Protein AF-A0A4P6WXM5-F1 (afdb_monomer_lite)

Secondary structure (DSSP, 8-state):
-----------------------SSTT-TTEEE-TTS-EEE--PPPPSSSHHHHSPPPPTTSS---S-EEEEEETTEEEEESSTT--TTSEEE--TTTS--EEEEEEEETTEEEEESSSSTTS-EEETTSPTTTT----EE-

Organism: Hydrogenophaga pseudoflava (NCBI:txid47421)

pLDDT: mean 88.45, std 15.13, range [39.06, 98.56]

Sequence (142 aa):
MNRFHTLPIVLTLVAFSTSASAQFVKGNEAVRTSNTGERLVELAPLPSSGPIRKTKPCLAQAGCHAGPWHMVETREGLVECTEVYAREGTCRPSSYGTTKLSRIWVLKTGGQWLQCQLPDLGSKCVKVFAPPPTNLPYSAVQ

Radius of gyration: 22.01 Å; chains: 1; bounding box: 57×76×47 Å

Structure (mmCIF, N/CA/C/O backbone):
data_AF-A0A4P6WXM5-F1
#
_entry.id   AF-A0A4P6WXM5-F1
#
loop_
_atom_site.group_PDB
_atom_site.id
_atom_site.type_symbol
_atom_site.label_atom_id
_atom_site.label_alt_id
_atom_site.label_comp_id
_atom_site.label_asym_id
_atom_site.label_entity_id
_atom_site.label_seq_id
_atom_site.pdbx_PDB_ins_code
_atom_site.Cartn_x
_atom_site.Cartn_y
_atom_site.Cartn_z
_atom_site.occupancy
_atom_site.B_iso_or_equiv
_atom_site.auth_seq_id
_atom_site.auth_comp_id
_atom_site.auth_asym_id
_atom_site.auth_atom_id
_atom_site.pdbx_PDB_model_num
ATOM 1 N N . MET A 1 1 ? -45.753 -57.163 29.249 1.00 39.06 1 MET A N 1
ATOM 2 C CA . MET A 1 1 ? -44.582 -57.161 28.342 1.00 39.06 1 MET A CA 1
ATOM 3 C C . MET A 1 1 ? -44.530 -55.801 27.664 1.00 39.06 1 MET A C 1
ATOM 5 O O . MET A 1 1 ? -45.317 -55.542 26.763 1.00 39.06 1 MET A O 1
ATOM 9 N N . ASN A 1 2 ? -43.684 -54.908 28.181 1.00 40.53 2 ASN A N 1
ATOM 10 C CA . ASN A 1 2 ? -43.589 -53.505 27.771 1.00 40.53 2 ASN A CA 1
ATOM 11 C C . ASN A 1 2 ? -42.803 -53.384 26.460 1.00 40.53 2 ASN A C 1
ATOM 13 O O . ASN A 1 2 ? -41.675 -53.868 26.383 1.00 40.53 2 ASN A O 1
ATOM 17 N N . ARG A 1 3 ? -43.365 -52.714 25.448 1.00 46.44 3 ARG A N 1
ATOM 18 C CA . ARG A 1 3 ? -42.638 -52.323 24.233 1.00 46.44 3 ARG A CA 1
ATOM 19 C C . ARG A 1 3 ? -42.346 -50.827 24.286 1.00 46.44 3 ARG A C 1
ATOM 21 O O . ARG A 1 3 ? -43.220 -50.015 24.011 1.00 46.44 3 ARG A O 1
ATOM 28 N N . PHE A 1 4 ? -41.114 -50.478 24.638 1.00 53.50 4 PHE A N 1
ATOM 29 C CA . PHE A 1 4 ? -40.598 -49.121 24.489 1.00 53.50 4 PHE A CA 1
ATOM 30 C C . PHE A 1 4 ? -40.363 -48.838 22.998 1.00 53.50 4 PHE A C 1
ATOM 32 O O . PHE A 1 4 ? -39.670 -49.597 22.327 1.00 53.50 4 PHE A O 1
ATOM 39 N N . HIS A 1 5 ? -40.982 -47.782 22.467 1.00 50.31 5 HIS A N 1
ATOM 40 C CA . HIS A 1 5 ? -40.680 -47.235 21.143 1.00 50.31 5 HIS A CA 1
ATOM 41 C C . HIS A 1 5 ? -39.640 -46.125 21.307 1.00 50.31 5 HIS A C 1
ATOM 43 O O . HIS A 1 5 ? -39.952 -45.037 21.784 1.00 50.31 5 HIS A O 1
ATOM 49 N N . THR A 1 6 ? -38.395 -46.408 20.939 1.00 54.31 6 THR A N 1
ATOM 50 C CA . THR A 1 6 ? -37.324 -45.415 20.827 1.00 54.31 6 THR A CA 1
ATOM 51 C C . THR A 1 6 ? -37.422 -44.720 19.468 1.00 54.31 6 THR A C 1
ATOM 53 O O . THR A 1 6 ? -37.102 -45.300 18.435 1.00 54.31 6 THR A O 1
ATOM 56 N N . LEU A 1 7 ? -37.886 -43.469 19.469 1.00 54.31 7 LEU A N 1
ATOM 57 C CA . LEU A 1 7 ? -37.823 -42.561 18.320 1.00 54.31 7 LEU A CA 1
ATOM 58 C C . LEU A 1 7 ? -36.393 -42.000 18.175 1.00 54.31 7 LEU A C 1
ATOM 60 O O . LEU A 1 7 ? -35.874 -41.451 19.150 1.00 54.31 7 LEU A O 1
ATOM 64 N N . PRO A 1 8 ? -35.752 -42.074 16.994 1.00 56.12 8 PRO A N 1
ATOM 65 C CA . PRO A 1 8 ? -34.486 -41.391 16.756 1.00 56.12 8 PRO A CA 1
ATOM 66 C C . PRO A 1 8 ? -34.736 -39.901 16.468 1.00 56.12 8 PRO A C 1
ATOM 68 O O . PRO A 1 8 ? -35.343 -39.539 15.462 1.00 56.12 8 PRO A O 1
ATOM 71 N N . ILE A 1 9 ? -34.260 -39.027 17.357 1.00 57.34 9 ILE A N 1
ATOM 72 C CA . ILE A 1 9 ? -34.213 -37.575 17.140 1.00 57.34 9 ILE A CA 1
ATOM 73 C C . ILE A 1 9 ? -33.013 -37.282 16.232 1.00 57.34 9 ILE A C 1
ATOM 75 O O . ILE A 1 9 ? -31.864 -37.379 16.659 1.00 57.34 9 ILE A O 1
ATOM 79 N N . VAL A 1 10 ? -33.271 -36.938 14.969 1.00 59.19 10 VAL A N 1
ATOM 80 C CA . VAL A 1 10 ? -32.248 -36.446 14.036 1.00 59.19 10 VAL A CA 1
ATOM 81 C C . VAL A 1 10 ? -32.105 -34.940 14.249 1.00 59.19 10 VAL A C 1
ATOM 83 O O . VAL A 1 10 ? -32.952 -34.159 13.823 1.00 59.19 10 VAL A O 1
ATOM 86 N N . LEU A 1 11 ? -31.045 -34.529 14.945 1.00 58.50 11 LEU A N 1
ATOM 87 C CA . LEU A 1 11 ? -30.700 -33.124 15.153 1.00 58.50 11 LEU A CA 1
ATOM 88 C C . LEU A 1 11 ? -29.814 -32.646 13.990 1.00 58.50 11 LEU A C 1
ATOM 90 O O . LEU A 1 11 ? -28.605 -32.870 13.982 1.00 58.50 11 LEU A O 1
ATOM 94 N N . THR A 1 12 ? -30.403 -32.005 12.981 1.00 59.31 12 THR A N 1
ATOM 95 C CA . THR A 1 12 ? -29.651 -31.363 11.892 1.00 59.31 12 THR A CA 1
ATOM 96 C C . THR A 1 12 ? -29.043 -30.045 12.379 1.00 59.31 12 THR A C 1
ATOM 98 O O . THR A 1 12 ? -29.724 -29.020 12.412 1.00 59.31 12 THR A O 1
ATOM 101 N N . LEU A 1 13 ? -27.761 -30.054 12.759 1.00 61.31 13 LEU A N 1
ATOM 102 C CA . LEU A 1 13 ? -26.980 -28.830 12.968 1.00 61.31 13 LEU A CA 1
ATOM 103 C C . LEU A 1 13 ? -26.675 -28.189 11.604 1.00 61.31 13 LEU A C 1
ATOM 105 O O . LEU A 1 13 ? -25.785 -28.637 10.883 1.00 61.31 13 LEU A O 1
ATOM 109 N N . VAL A 1 14 ? -27.396 -27.127 11.247 1.00 59.44 14 VAL A N 1
ATOM 110 C CA . VAL A 1 14 ? -27.020 -26.261 10.121 1.00 59.44 14 VAL A CA 1
ATOM 111 C C . VA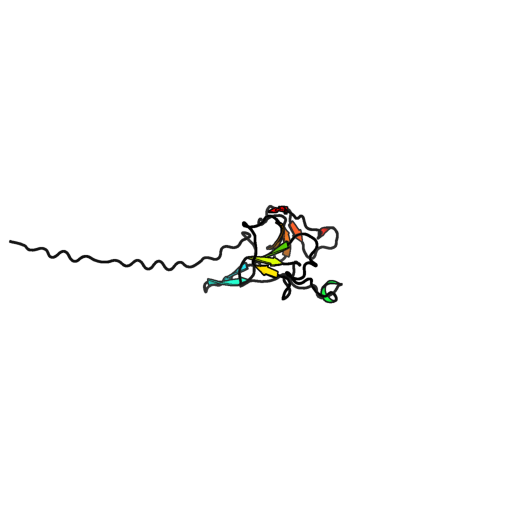L A 1 14 ? -25.968 -25.279 10.632 1.00 59.44 14 VAL A C 1
ATOM 113 O O . VAL A 1 14 ? -26.287 -24.283 11.279 1.00 59.44 14 VAL A O 1
ATOM 116 N N . ALA A 1 15 ? -24.695 -25.586 10.390 1.00 57.34 15 ALA A N 1
ATOM 117 C CA . ALA A 1 15 ? -23.602 -24.661 10.657 1.00 57.34 15 ALA A CA 1
ATOM 118 C C . ALA A 1 15 ? -23.631 -23.543 9.604 1.00 57.34 15 ALA A C 1
ATOM 120 O O . ALA A 1 15 ? -23.143 -23.712 8.489 1.00 57.34 15 ALA A O 1
ATOM 121 N N . PHE A 1 16 ? -24.208 -22.391 9.947 1.00 52.62 16 PHE A N 1
ATOM 122 C CA . PHE A 1 16 ? -24.027 -21.177 9.158 1.00 52.62 16 PHE A CA 1
ATOM 123 C C . PHE A 1 16 ? -22.583 -20.700 9.339 1.00 52.62 16 PHE A C 1
ATOM 125 O O . PHE A 1 16 ? -22.240 -20.073 10.339 1.00 52.62 16 PHE A O 1
ATOM 132 N N . SER A 1 17 ? -21.712 -21.034 8.387 1.00 50.50 17 SER A N 1
ATOM 133 C CA . SER A 1 17 ? -20.361 -20.483 8.316 1.00 50.50 17 SER A CA 1
ATOM 134 C C . SER A 1 17 ? -20.448 -19.005 7.941 1.00 50.50 17 SER A C 1
ATOM 136 O O . SER A 1 17 ? -20.400 -18.646 6.768 1.00 50.50 17 SER A O 1
ATOM 138 N N . THR A 1 18 ? -20.586 -18.122 8.928 1.00 52.56 18 THR A N 1
ATOM 139 C CA . THR A 1 18 ? -20.320 -16.700 8.708 1.00 52.56 18 THR A CA 1
ATOM 140 C C . THR A 1 18 ? -18.828 -16.573 8.428 1.00 52.56 18 THR A C 1
ATOM 142 O O . THR A 1 18 ? -18.014 -16.707 9.343 1.00 52.56 18 THR A O 1
ATOM 145 N N . SER A 1 19 ? -18.452 -16.384 7.163 1.00 49.19 19 SER A N 1
ATOM 146 C CA . SER A 1 19 ? -17.081 -16.073 6.766 1.00 49.19 19 SER A CA 1
ATOM 147 C C . SER A 1 19 ? -16.694 -14.734 7.391 1.00 49.19 19 SER A C 1
ATOM 149 O O . SER A 1 19 ? -16.891 -13.679 6.797 1.00 49.19 19 SER A O 1
ATOM 151 N N . ALA A 1 20 ? -16.192 -14.753 8.625 1.00 54.03 20 ALA A N 1
ATOM 152 C CA . ALA A 1 20 ? -15.590 -13.583 9.233 1.00 54.03 20 ALA A CA 1
ATOM 153 C C . ALA A 1 20 ? -14.355 -13.238 8.394 1.00 54.03 20 ALA A C 1
ATOM 155 O O . ALA A 1 20 ? -13.314 -13.882 8.518 1.00 54.03 20 ALA A O 1
ATOM 156 N N . SER A 1 21 ? -14.483 -12.271 7.483 1.00 61.56 21 SER A N 1
ATOM 157 C CA . SER A 1 21 ? -13.359 -11.750 6.710 1.00 61.56 21 SER A CA 1
ATOM 158 C C . SER A 1 21 ? -12.437 -10.995 7.660 1.00 61.56 21 SER A C 1
ATOM 160 O O . SER A 1 21 ? -12.559 -9.781 7.833 1.00 61.56 21 SER A O 1
ATOM 162 N N . ALA A 1 22 ? -11.544 -11.731 8.321 1.00 75.62 22 ALA A N 1
ATOM 163 C CA . ALA A 1 22 ? -10.476 -11.156 9.115 1.00 75.62 22 ALA A CA 1
ATOM 164 C C . ALA A 1 22 ? -9.676 -10.162 8.258 1.00 75.62 22 ALA A C 1
ATOM 166 O O . ALA A 1 22 ? -9.531 -10.330 7.044 1.00 75.62 22 ALA A O 1
ATOM 167 N N . GLN A 1 23 ? -9.197 -9.093 8.888 1.00 88.81 23 GLN A N 1
ATOM 168 C CA . GLN A 1 23 ? -8.269 -8.169 8.243 1.00 88.81 23 GLN A CA 1
ATOM 169 C C . GLN A 1 23 ? -6.974 -8.912 7.911 1.00 88.81 23 GLN A C 1
ATOM 171 O O . GLN A 1 23 ? -6.503 -9.718 8.717 1.00 88.81 23 GLN A O 1
ATOM 176 N N . PHE A 1 24 ? -6.375 -8.607 6.762 1.00 92.88 24 PHE A N 1
ATOM 177 C CA . PHE A 1 24 ? -5.039 -9.111 6.439 1.00 92.88 24 PHE A CA 1
ATOM 178 C C . PHE A 1 24 ? -3.971 -8.449 7.307 1.00 92.88 24 PHE A C 1
ATOM 180 O O . PHE A 1 24 ? -2.990 -9.097 7.661 1.00 92.88 24 PHE A O 1
ATOM 187 N N . VAL A 1 25 ? -4.182 -7.184 7.687 1.00 95.06 25 VAL A N 1
ATOM 188 C CA . VAL A 1 25 ? -3.354 -6.499 8.681 1.00 95.06 25 VAL A CA 1
ATOM 189 C C . VAL A 1 25 ? -4.194 -6.172 9.903 1.00 95.06 25 VAL A C 1
ATOM 191 O O . VAL A 1 25 ? -5.110 -5.348 9.854 1.00 95.06 25 VAL A O 1
ATOM 194 N N . LYS A 1 26 ? -3.879 -6.819 11.025 1.00 94.00 26 LYS A N 1
ATOM 195 C CA . LYS A 1 26 ? -4.586 -6.585 12.284 1.00 94.00 26 LYS A CA 1
ATOM 196 C C . LYS A 1 26 ? -4.455 -5.116 12.695 1.00 94.00 26 LYS A C 1
ATOM 198 O O . LYS A 1 26 ? -3.347 -4.610 12.843 1.00 94.00 26 LYS A O 1
ATOM 203 N N . GLY A 1 27 ? -5.591 -4.457 12.921 1.00 93.94 27 GLY A N 1
ATOM 204 C CA . GLY A 1 27 ? -5.629 -3.044 13.308 1.00 93.94 27 GLY A CA 1
ATOM 205 C C . GLY A 1 27 ? -5.652 -2.069 12.130 1.00 93.94 27 GLY A C 1
ATOM 206 O O . GLY A 1 27 ? -5.565 -0.866 12.351 1.00 93.94 27 GLY A O 1
ATOM 207 N N . ASN A 1 28 ? -5.805 -2.550 10.892 1.00 97.50 28 ASN A N 1
ATOM 208 C CA . ASN A 1 28 ? -6.002 -1.686 9.732 1.00 97.50 28 ASN A CA 1
ATOM 209 C C . ASN A 1 28 ? -7.370 -0.985 9.783 1.00 97.50 28 ASN A C 1
ATOM 211 O O . ASN A 1 28 ? -8.397 -1.556 9.430 1.00 97.50 28 ASN A O 1
ATOM 215 N N . GLU A 1 29 ? -7.395 0.284 10.175 1.00 97.12 29 GLU A N 1
ATOM 216 C CA . GLU A 1 29 ? -8.615 1.086 10.307 1.00 97.12 29 GLU A CA 1
ATOM 217 C C . GLU A 1 29 ? -9.343 1.329 8.980 1.00 97.12 29 GLU A C 1
ATOM 219 O O . GLU A 1 29 ? -10.511 1.734 9.011 1.00 97.12 29 GLU A O 1
ATOM 224 N N . ALA A 1 30 ? -8.671 1.105 7.841 1.00 97.00 30 ALA A N 1
ATOM 225 C CA . ALA A 1 30 ? -9.259 1.209 6.508 1.00 97.00 30 ALA A CA 1
ATOM 226 C C . ALA A 1 30 ? -10.267 0.091 6.233 1.00 97.00 30 ALA A C 1
ATOM 228 O O . ALA A 1 30 ? -11.078 0.221 5.325 1.00 97.00 30 ALA A O 1
ATOM 229 N N . VAL A 1 31 ? -10.234 -0.991 7.011 1.00 96.00 31 VAL A N 1
ATOM 230 C CA . VAL A 1 31 ? -11.135 -2.131 6.883 1.00 96.00 31 VAL A CA 1
ATOM 231 C C . VAL A 1 31 ? -11.920 -2.275 8.170 1.00 96.00 31 VAL A C 1
ATOM 233 O O . VAL A 1 31 ? -11.345 -2.447 9.241 1.00 96.00 31 VAL A O 1
ATOM 236 N N . ARG A 1 32 ? -13.243 -2.244 8.084 1.00 93.00 32 ARG A N 1
ATOM 237 C CA . ARG A 1 32 ? -14.128 -2.403 9.240 1.00 93.00 32 ARG A CA 1
ATOM 238 C C . ARG A 1 32 ? -15.256 -3.355 8.895 1.00 93.00 32 ARG A C 1
ATOM 240 O O . ARG A 1 32 ? -15.595 -3.529 7.729 1.00 93.00 32 ARG A O 1
ATOM 247 N N . THR A 1 33 ? -15.865 -3.928 9.919 1.00 89.94 33 THR A N 1
ATOM 248 C CA . THR A 1 33 ? -17.098 -4.699 9.771 1.00 89.94 33 THR A CA 1
ATOM 249 C C . THR A 1 33 ? -18.239 -3.867 10.336 1.00 89.94 33 THR A C 1
ATOM 251 O O . THR A 1 33 ? -18.134 -3.353 11.450 1.00 89.94 33 THR A O 1
ATOM 254 N N . SER A 1 34 ? -19.300 -3.679 9.556 1.00 87.00 34 SER A N 1
ATOM 255 C CA . SER A 1 34 ? -20.509 -2.995 10.006 1.00 87.00 34 SER A CA 1
ATOM 256 C C . SER A 1 34 ? -21.258 -3.838 11.046 1.00 87.00 34 SER A C 1
ATOM 258 O O . SER A 1 34 ? -21.027 -5.039 11.194 1.00 87.00 34 SER A O 1
ATOM 260 N N . ASN A 1 35 ? -22.249 -3.233 11.702 1.00 86.88 35 ASN A N 1
ATOM 261 C CA . ASN A 1 35 ? -23.154 -3.955 12.605 1.00 86.88 35 ASN A CA 1
ATOM 262 C C . ASN A 1 35 ? -23.987 -5.036 11.887 1.00 86.88 35 ASN A C 1
ATOM 264 O O . ASN A 1 35 ? -24.526 -5.922 12.540 1.00 86.88 35 ASN A O 1
ATOM 268 N N . THR A 1 36 ? -24.098 -4.967 10.556 1.00 87.38 36 THR A N 1
ATOM 269 C CA . THR A 1 36 ? -24.792 -5.954 9.713 1.00 87.38 36 THR A CA 1
ATOM 270 C C . THR A 1 36 ? -23.852 -7.025 9.151 1.00 87.38 36 THR A C 1
ATOM 272 O O . THR A 1 36 ? -24.299 -7.891 8.404 1.00 87.38 36 THR A O 1
ATOM 275 N N . GLY A 1 37 ? -22.558 -6.983 9.491 1.00 84.56 37 GLY A N 1
ATOM 276 C CA . GLY A 1 37 ? -21.548 -7.906 8.969 1.00 84.56 37 GLY A CA 1
ATOM 277 C C . GLY A 1 37 ? -20.949 -7.503 7.617 1.00 84.56 37 GLY A C 1
ATOM 278 O O . GLY A 1 37 ? -20.128 -8.240 7.078 1.00 84.56 37 GLY A O 1
ATOM 279 N N . GLU A 1 38 ? -21.315 -6.342 7.063 1.00 87.88 38 GLU A N 1
ATOM 280 C CA . GLU A 1 38 ? -20.750 -5.842 5.805 1.00 87.88 38 GLU A CA 1
ATOM 281 C C . GLU A 1 38 ? -19.296 -5.392 6.001 1.00 87.88 38 GLU A C 1
ATOM 283 O O . GLU A 1 38 ? -18.977 -4.660 6.941 1.00 87.88 38 GLU A O 1
ATOM 288 N N . ARG A 1 39 ? -18.409 -5.781 5.078 1.00 89.69 39 ARG A N 1
ATOM 289 C CA . ARG A 1 39 ? -17.029 -5.291 5.026 1.00 89.69 39 ARG A CA 1
ATOM 290 C C . ARG A 1 39 ? -16.994 -3.875 4.448 1.00 89.69 39 ARG A C 1
ATOM 292 O O . ARG A 1 39 ? -17.100 -3.670 3.240 1.00 89.69 39 ARG A O 1
ATOM 299 N N . LEU A 1 40 ? -16.796 -2.897 5.319 1.00 93.44 40 LEU A N 1
ATOM 300 C CA . LEU A 1 40 ? -16.598 -1.498 4.966 1.00 93.44 40 LEU A CA 1
ATOM 301 C C . LEU A 1 40 ? -15.119 -1.250 4.687 1.00 93.44 40 LEU A C 1
ATOM 303 O O . LEU A 1 40 ? -14.266 -1.620 5.495 1.00 93.44 40 LEU A O 1
ATOM 307 N N . VAL A 1 41 ? -14.822 -0.612 3.555 1.00 95.69 41 VAL A N 1
ATOM 308 C CA . VAL A 1 41 ? -13.446 -0.319 3.154 1.00 95.69 41 VAL A CA 1
ATOM 309 C C . VAL A 1 41 ? -13.280 1.127 2.711 1.00 95.69 41 VAL A C 1
ATOM 311 O O . VAL A 1 41 ? -14.071 1.635 1.916 1.00 95.69 41 VAL A O 1
ATOM 314 N N . GLU A 1 42 ? -12.228 1.760 3.215 1.00 97.25 42 GLU A N 1
ATOM 315 C CA . GLU A 1 42 ? -11.707 3.052 2.778 1.00 97.25 42 GLU A CA 1
ATOM 316 C C . GLU A 1 42 ? -10.435 2.829 1.946 1.00 97.25 42 GLU A C 1
ATOM 318 O O . GLU A 1 42 ? -9.656 1.924 2.236 1.00 97.25 42 GLU A O 1
ATOM 323 N N . LEU A 1 43 ? -10.201 3.659 0.928 1.00 97.44 43 LEU A N 1
ATOM 324 C CA . LEU A 1 43 ? -8.968 3.650 0.134 1.00 97.44 43 LEU A CA 1
ATOM 325 C C . LEU A 1 43 ? -8.182 4.938 0.370 1.00 97.44 43 LEU A C 1
ATOM 327 O O . LEU A 1 43 ? -8.767 5.982 0.675 1.00 97.44 43 LEU A O 1
ATOM 331 N N . ALA A 1 44 ? -6.859 4.873 0.202 1.00 97.06 44 ALA A N 1
ATOM 332 C CA . ALA A 1 44 ? -6.010 6.048 0.335 1.00 97.06 44 ALA A CA 1
ATOM 333 C C . ALA A 1 44 ? -6.458 7.131 -0.661 1.00 97.06 44 ALA A C 1
ATOM 335 O O . ALA A 1 44 ? -6.559 6.860 -1.861 1.00 97.06 44 ALA A O 1
ATOM 336 N N . PRO A 1 45 ? -6.728 8.365 -0.203 1.00 95.94 45 PRO A N 1
ATOM 337 C CA . PRO A 1 45 ? -7.236 9.401 -1.083 1.00 95.94 45 PRO A CA 1
ATOM 338 C C . PRO A 1 45 ? -6.151 9.855 -2.057 1.00 95.94 45 PRO A C 1
ATOM 340 O O . PRO A 1 45 ? -4.993 10.046 -1.681 1.00 95.94 45 PRO A O 1
ATOM 343 N N . LEU A 1 46 ? -6.544 10.107 -3.303 1.00 94.19 46 LEU A N 1
ATOM 344 C CA . LEU A 1 46 ? -5.660 10.724 -4.283 1.00 94.19 46 LEU A CA 1
ATOM 345 C C . LEU A 1 46 ? -5.390 12.193 -3.882 1.00 94.19 46 LEU A C 1
ATOM 347 O O . LEU A 1 46 ? -6.354 12.971 -3.807 1.00 94.19 46 LEU A O 1
ATOM 351 N N . PRO A 1 47 ? -4.123 12.614 -3.677 1.00 90.38 47 PRO A N 1
ATOM 352 C CA . PRO A 1 47 ? -3.773 13.989 -3.320 1.00 90.38 47 PRO A CA 1
ATOM 353 C C . PRO A 1 47 ? -4.443 14.994 -4.248 1.00 90.38 47 PRO A C 1
ATOM 355 O O . PRO A 1 47 ? -4.535 14.734 -5.443 1.00 90.38 47 PRO A O 1
ATOM 358 N N . SER A 1 48 ? -4.919 16.133 -3.738 1.00 89.25 48 SER A N 1
ATOM 359 C CA . SER A 1 48 ? -5.646 17.154 -4.521 1.00 89.25 48 SER A CA 1
ATOM 360 C C . SER A 1 48 ? -4.797 17.845 -5.596 1.00 89.25 48 SER A C 1
ATOM 362 O O . SER A 1 48 ? -5.341 18.422 -6.536 1.00 89.25 48 SER A O 1
ATOM 364 N N . SER A 1 49 ? -3.473 17.750 -5.501 1.00 87.31 49 SER A N 1
ATOM 365 C CA . SER A 1 49 ? -2.514 18.371 -6.410 1.00 87.31 49 SER A CA 1
ATOM 366 C C . SER A 1 49 ? -1.311 17.451 -6.666 1.00 87.31 49 SER A C 1
ATOM 368 O O . SER A 1 49 ? -1.207 16.357 -6.111 1.00 87.31 49 SER A O 1
ATOM 370 N N . GLY A 1 50 ? -0.400 17.891 -7.537 1.00 85.88 50 GLY A N 1
ATOM 371 C CA . GLY A 1 50 ? 0.853 17.195 -7.831 1.00 85.88 50 GLY A CA 1
ATOM 372 C C . GLY A 1 50 ? 0.818 16.286 -9.069 1.00 85.88 50 GLY A C 1
ATOM 373 O O . GLY A 1 50 ? -0.222 16.150 -9.724 1.00 85.88 50 GLY A O 1
ATOM 374 N N . PRO A 1 51 ? 1.970 15.682 -9.425 1.00 85.00 51 PRO A N 1
ATOM 375 C CA . PRO A 1 51 ? 2.129 14.914 -10.661 1.00 85.00 51 PRO A CA 1
ATOM 376 C C . PRO A 1 51 ? 1.155 13.743 -10.784 1.00 85.00 51 PRO A C 1
ATOM 378 O O . PRO A 1 51 ? 0.631 13.512 -11.868 1.00 85.00 51 PRO A O 1
ATOM 381 N N . ILE A 1 52 ? 0.832 13.075 -9.672 1.00 86.88 52 ILE A N 1
ATOM 382 C CA . ILE A 1 52 ? -0.020 11.878 -9.653 1.00 86.88 52 ILE A CA 1
ATOM 383 C C . ILE A 1 52 ? -1.425 12.103 -10.239 1.00 86.88 52 ILE A C 1
ATOM 385 O O . ILE A 1 52 ? -2.021 11.186 -10.798 1.00 86.88 52 ILE A O 1
ATOM 389 N N . ARG A 1 53 ? -1.955 13.335 -10.168 1.00 87.31 53 ARG A N 1
ATOM 390 C CA . ARG A 1 53 ? -3.235 13.688 -10.808 1.00 87.31 53 ARG A CA 1
ATOM 391 C C . ARG A 1 53 ? -3.134 13.862 -12.316 1.00 87.31 53 ARG A C 1
ATOM 393 O O . ARG A 1 53 ? -4.137 13.729 -13.007 1.00 87.31 53 ARG A O 1
ATOM 400 N N . LYS A 1 54 ? -1.953 14.229 -12.805 1.00 88.88 54 LYS A N 1
ATOM 401 C CA . LYS A 1 54 ? -1.703 14.551 -14.212 1.00 88.88 54 LYS A CA 1
ATOM 402 C C . LYS A 1 54 ? -1.158 13.353 -14.986 1.00 88.88 54 LYS A C 1
ATOM 404 O O . LYS A 1 54 ? -1.193 13.362 -16.211 1.00 88.88 54 LYS A O 1
ATOM 409 N N . THR A 1 55 ? -0.662 12.329 -14.294 1.00 88.56 55 THR A N 1
ATOM 410 C CA . THR A 1 55 ? -0.121 11.121 -14.914 1.00 88.56 55 THR A CA 1
ATOM 411 C C . THR A 1 55 ? -1.192 10.050 -15.095 1.00 88.56 55 THR A C 1
ATOM 413 O O . THR A 1 55 ? -2.039 9.804 -14.228 1.00 88.56 55 THR A O 1
ATOM 416 N N . LYS A 1 56 ? -1.130 9.371 -16.245 1.00 91.94 56 LYS A N 1
ATOM 417 C CA . LYS A 1 56 ? -1.889 8.142 -16.472 1.00 91.94 56 LYS A CA 1
ATOM 418 C C . LYS A 1 56 ? -1.340 7.063 -15.529 1.00 91.94 56 LYS A C 1
ATOM 420 O O . LYS A 1 56 ? -0.122 6.882 -15.501 1.00 91.94 56 LYS A O 1
ATOM 425 N N . PRO A 1 57 ? -2.191 6.372 -14.755 1.00 93.81 57 PRO A N 1
ATOM 426 C CA . PRO A 1 57 ? -1.714 5.326 -13.869 1.00 93.81 57 PRO A CA 1
ATOM 427 C C . PRO A 1 57 ? -1.238 4.115 -14.681 1.00 93.81 57 PRO A C 1
ATOM 429 O O . PRO A 1 57 ? -1.707 3.872 -15.799 1.00 93.81 57 PRO A O 1
ATOM 432 N N . CYS A 1 58 ? -0.315 3.343 -14.111 1.00 95.38 58 CYS A N 1
ATOM 433 C CA . CYS A 1 58 ? 0.085 2.075 -14.702 1.00 95.38 58 CYS A CA 1
ATOM 434 C C . CYS A 1 58 ? -0.988 1.017 -14.417 1.00 95.38 58 CYS A C 1
ATOM 436 O O . CYS A 1 58 ? -1.247 0.692 -13.259 1.00 95.38 58 CYS A O 1
ATOM 438 N N . LEU A 1 59 ? -1.613 0.472 -15.462 1.00 97.38 59 LEU A N 1
ATOM 439 C CA . LEU A 1 59 ? -2.580 -0.614 -15.296 1.00 97.38 59 LEU A CA 1
ATOM 440 C C . LEU A 1 59 ? -1.861 -1.885 -14.832 1.00 97.38 59 LEU A C 1
ATOM 442 O O . LEU A 1 59 ? -0.767 -2.182 -15.318 1.00 97.38 59 LEU A O 1
ATOM 446 N N . ALA A 1 60 ? -2.490 -2.669 -13.953 1.00 97.12 60 ALA A N 1
ATOM 447 C CA . ALA A 1 60 ? -1.867 -3.859 -13.359 1.00 97.12 60 ALA A CA 1
ATOM 448 C C . ALA A 1 60 ? -1.371 -4.874 -14.405 1.00 97.12 60 ALA A C 1
ATOM 450 O O . ALA A 1 60 ? -0.358 -5.538 -14.201 1.00 97.12 60 ALA A O 1
ATOM 451 N N . GLN A 1 61 ? -2.053 -4.946 -15.551 1.00 95.38 61 GLN A N 1
ATOM 452 C CA . GLN A 1 61 ? -1.759 -5.893 -16.629 1.00 95.38 61 GLN A CA 1
ATOM 453 C C . GLN A 1 61 ? -0.872 -5.314 -17.742 1.00 95.38 61 GLN A C 1
ATOM 455 O O . GLN A 1 61 ? -0.577 -6.008 -18.708 1.00 95.38 61 GLN A O 1
ATOM 460 N N . ALA A 1 62 ? -0.445 -4.050 -17.636 1.00 94.25 62 ALA A N 1
ATOM 461 C CA . ALA A 1 62 ? 0.293 -3.365 -18.700 1.00 94.25 62 ALA A CA 1
ATOM 462 C C . ALA A 1 62 ? 1.823 -3.518 -18.612 1.00 94.25 62 ALA A C 1
ATOM 464 O O . ALA A 1 62 ? 2.528 -3.037 -19.495 1.00 94.25 62 ALA A O 1
ATOM 465 N N . GLY A 1 63 ? 2.357 -4.135 -17.551 1.00 91.38 63 GLY A N 1
ATOM 466 C CA . GLY A 1 63 ? 3.801 -4.377 -17.406 1.00 91.38 63 GLY A CA 1
ATOM 467 C C . GLY A 1 63 ? 4.668 -3.120 -17.225 1.00 91.38 63 GLY A C 1
ATOM 468 O O . GLY A 1 63 ? 5.887 -3.216 -17.255 1.00 91.38 63 GLY A O 1
ATOM 469 N N . CYS A 1 64 ? 4.064 -1.946 -17.019 1.00 92.50 64 CYS A N 1
ATOM 470 C CA . CYS A 1 64 ? 4.764 -0.676 -16.782 1.00 92.50 64 CYS A CA 1
ATOM 471 C C . CYS A 1 64 ? 5.145 -0.433 -15.312 1.00 92.50 64 CYS A C 1
ATOM 473 O O . CYS A 1 64 ? 5.729 0.602 -14.991 1.00 92.50 64 CYS A O 1
ATOM 475 N N . HIS A 1 65 ? 4.758 -1.336 -14.407 1.00 91.75 65 HIS A N 1
ATOM 476 C CA . HIS A 1 65 ? 4.935 -1.149 -12.972 1.00 91.75 65 HIS A CA 1
ATOM 477 C C . HIS A 1 65 ? 6.366 -1.480 -12.572 1.00 91.75 65 HIS A C 1
ATOM 479 O O . HIS A 1 65 ? 6.807 -2.620 -12.720 1.00 91.75 65 HIS A O 1
ATOM 485 N N . ALA A 1 66 ? 7.078 -0.485 -12.051 1.00 86.56 66 ALA A N 1
ATOM 486 C CA . ALA A 1 66 ? 8.418 -0.650 -11.517 1.00 86.56 66 ALA A CA 1
ATOM 487 C C . ALA A 1 66 ? 8.371 -0.597 -9.984 1.00 86.56 66 ALA A C 1
ATOM 489 O O . ALA A 1 66 ? 7.915 0.387 -9.404 1.00 86.56 66 ALA A O 1
ATOM 490 N N . GLY A 1 67 ? 8.885 -1.641 -9.329 1.00 93.31 67 GLY A N 1
ATOM 491 C CA . GLY A 1 67 ? 9.003 -1.704 -7.871 1.00 93.31 67 GLY A CA 1
ATOM 492 C C . GLY A 1 67 ? 8.015 -2.666 -7.197 1.00 93.31 67 GLY A C 1
ATOM 493 O O . GLY A 1 67 ? 7.506 -3.584 -7.844 1.00 93.31 67 GLY A O 1
ATOM 494 N N . PRO A 1 68 ? 7.798 -2.521 -5.876 1.00 97.25 68 PRO A N 1
ATOM 495 C CA . PRO A 1 68 ? 6.955 -3.434 -5.112 1.00 97.25 68 PRO A CA 1
ATOM 496 C C . PRO A 1 68 ? 5.475 -3.275 -5.465 1.00 97.25 68 PRO A C 1
ATOM 498 O O . PRO A 1 68 ? 5.015 -2.185 -5.805 1.00 97.25 68 PRO A O 1
ATOM 501 N N . TRP A 1 69 ? 4.708 -4.352 -5.337 1.00 98.31 69 TRP A N 1
ATOM 502 C CA . TRP A 1 69 ? 3.248 -4.282 -5.381 1.00 98.31 69 TRP A CA 1
ATOM 503 C C . TRP A 1 69 ? 2.706 -3.679 -4.084 1.00 98.31 69 TRP A C 1
ATOM 505 O O . TRP A 1 69 ? 3.129 -4.053 -2.988 1.00 98.31 69 TRP A O 1
ATOM 515 N N . HIS A 1 70 ? 1.753 -2.761 -4.211 1.00 98.50 70 HIS A N 1
ATOM 516 C CA . HIS A 1 70 ? 1.029 -2.186 -3.087 1.00 98.50 70 HIS A CA 1
ATOM 517 C C . HIS A 1 70 ? -0.097 -3.139 -2.699 1.00 98.50 70 HIS A C 1
ATOM 519 O O . HIS A 1 70 ? -1.037 -3.351 -3.461 1.00 98.50 70 HIS A O 1
ATOM 525 N N . MET A 1 71 ? 0.015 -3.734 -1.522 1.00 98.56 71 MET A N 1
ATOM 526 C CA . MET A 1 71 ? -0.980 -4.632 -0.959 1.00 98.56 71 MET A CA 1
ATOM 527 C C . MET A 1 71 ? -2.077 -3.782 -0.332 1.00 98.56 71 MET A C 1
ATOM 529 O O . MET A 1 71 ? -1.833 -3.104 0.667 1.00 98.56 71 MET A O 1
ATOM 533 N N . VAL A 1 72 ? -3.262 -3.795 -0.934 1.00 98.31 72 VAL A N 1
ATOM 534 C CA . VAL A 1 72 ? -4.403 -2.980 -0.504 1.00 98.31 72 VAL A CA 1
ATOM 535 C C . VAL A 1 72 ? -5.557 -3.910 -0.167 1.00 98.31 72 VAL A C 1
ATOM 537 O O . VAL A 1 72 ? -5.923 -4.781 -0.954 1.00 98.31 72 VAL A O 1
ATOM 540 N N . GLU A 1 73 ? -6.143 -3.749 1.013 1.00 97.25 73 GLU A N 1
ATOM 541 C CA . GLU A 1 73 ? -7.394 -4.426 1.336 1.00 97.25 73 GLU A CA 1
ATOM 542 C C . GLU A 1 73 ? -8.566 -3.658 0.715 1.00 97.25 73 GLU A C 1
ATOM 544 O O . GLU A 1 73 ? -8.712 -2.461 0.933 1.00 97.25 73 GLU A O 1
ATOM 549 N N . THR A 1 74 ? -9.410 -4.354 -0.047 1.00 93.94 74 THR A N 1
ATOM 550 C CA . THR A 1 74 ? -10.598 -3.820 -0.733 1.00 93.94 74 THR A CA 1
ATOM 551 C C . THR A 1 74 ? -11.858 -4.571 -0.292 1.00 93.94 74 THR A C 1
ATOM 553 O O . THR A 1 74 ? -11.800 -5.486 0.542 1.00 93.94 74 THR A O 1
ATOM 556 N N . ARG A 1 75 ? -13.019 -4.192 -0.846 1.00 90.81 75 ARG A N 1
ATOM 557 C CA . ARG A 1 75 ? -14.276 -4.938 -0.660 1.00 90.81 75 ARG A CA 1
ATOM 558 C C . ARG A 1 75 ? -14.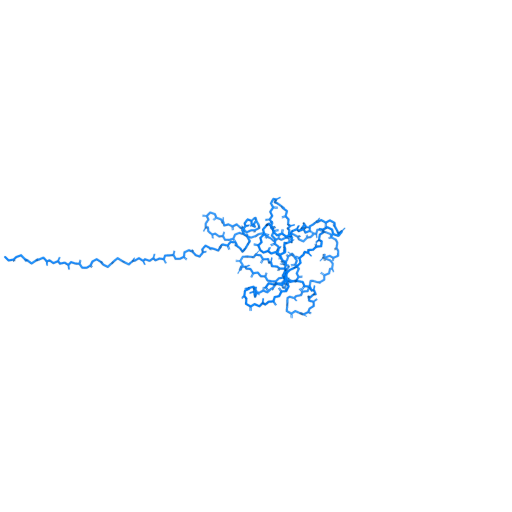188 -6.365 -1.213 1.00 90.81 75 ARG A C 1
ATOM 560 O O . ARG A 1 75 ? -14.807 -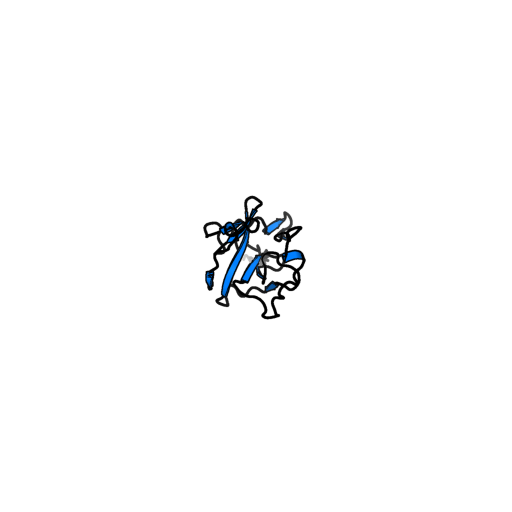7.259 -0.654 1.00 90.81 75 ARG A O 1
ATOM 567 N N . GLU A 1 76 ? -13.384 -6.575 -2.255 1.00 88.06 76 GLU A N 1
ATOM 568 C CA . GLU A 1 76 ? -13.166 -7.876 -2.906 1.00 88.06 76 GLU A CA 1
ATOM 569 C C . GLU A 1 76 ? -12.111 -8.734 -2.185 1.00 88.06 76 GLU A C 1
ATOM 571 O O . GLU A 1 76 ? -11.892 -9.889 -2.540 1.00 88.06 76 GLU A O 1
ATOM 576 N N . GLY A 1 77 ? -11.460 -8.186 -1.153 1.00 92.75 77 GLY A N 1
ATOM 577 C CA . GLY A 1 77 ? -10.361 -8.824 -0.432 1.00 92.75 77 GLY A CA 1
ATOM 578 C C . GLY A 1 77 ? -9.023 -8.136 -0.689 1.00 92.75 77 GLY A C 1
ATOM 579 O O . GLY A 1 77 ? -8.970 -6.946 -1.007 1.00 92.75 77 GLY A O 1
ATOM 580 N N . LEU A 1 78 ? -7.927 -8.866 -0.489 1.00 97.06 78 LEU A N 1
ATOM 581 C CA . LEU A 1 78 ? -6.581 -8.346 -0.718 1.00 97.06 78 LEU A CA 1
ATOM 582 C C . LEU A 1 78 ? -6.284 -8.274 -2.219 1.00 97.06 78 LEU A C 1
ATOM 584 O O . LEU A 1 78 ? -6.442 -9.262 -2.938 1.00 97.06 78 LEU A O 1
ATOM 588 N N . VAL A 1 79 ? -5.786 -7.128 -2.673 1.00 97.94 79 VAL A N 1
ATOM 589 C CA . VAL A 1 79 ? -5.341 -6.913 -4.055 1.00 97.94 79 VAL A CA 1
ATOM 590 C C . VAL A 1 79 ? -3.894 -6.433 -4.100 1.00 97.94 79 VAL A C 1
ATOM 592 O O . VAL A 1 79 ? -3.364 -5.884 -3.133 1.00 97.94 79 VAL A O 1
ATOM 595 N N . GLU A 1 80 ? -3.256 -6.654 -5.244 1.00 98.19 80 GLU A N 1
ATOM 596 C CA . GLU A 1 80 ? -1.938 -6.125 -5.590 1.00 98.19 80 GLU A CA 1
ATOM 597 C C . GLU A 1 80 ? -2.117 -4.950 -6.553 1.00 98.19 80 GLU A C 1
ATOM 599 O O . GLU A 1 80 ? -2.596 -5.139 -7.671 1.00 98.19 80 GLU A O 1
ATOM 604 N N . CYS A 1 81 ? -1.726 -3.746 -6.141 1.00 98.12 81 CYS A N 1
ATOM 605 C CA . CYS A 1 81 ? -1.845 -2.527 -6.935 1.00 98.12 81 CYS A CA 1
ATOM 606 C C . CYS A 1 81 ? -0.478 -1.977 -7.355 1.00 98.12 81 CYS A C 1
ATOM 608 O O . CYS A 1 81 ? 0.521 -2.096 -6.642 1.00 98.12 81 CYS A O 1
ATOM 610 N N . THR A 1 82 ? -0.430 -1.332 -8.514 1.00 97.38 82 THR A N 1
ATOM 611 C CA . THR A 1 82 ? 0.773 -0.637 -9.002 1.00 97.38 82 THR A CA 1
ATOM 612 C C . THR A 1 82 ? 1.029 0.671 -8.242 1.00 97.38 82 THR A C 1
ATOM 614 O O . THR A 1 82 ? 2.148 1.175 -8.211 1.00 97.38 82 THR A O 1
ATOM 617 N N . GLU A 1 83 ? 0.017 1.197 -7.551 1.00 95.12 83 GLU A N 1
ATOM 618 C CA . GLU A 1 83 ? 0.099 2.411 -6.741 1.00 95.12 83 GLU A CA 1
ATOM 619 C C . GLU A 1 83 ? -0.742 2.319 -5.460 1.00 95.12 83 GLU A C 1
ATOM 621 O O . GLU A 1 83 ? -1.720 1.576 -5.375 1.00 95.12 83 GLU A O 1
ATOM 626 N N . VAL A 1 84 ? -0.378 3.136 -4.469 1.00 96.00 84 VAL A N 1
ATOM 627 C CA . VAL A 1 84 ? -0.992 3.190 -3.130 1.00 96.00 84 VAL A CA 1
ATOM 628 C C . VAL A 1 84 ? -2.479 3.576 -3.122 1.00 96.00 84 VAL A C 1
ATOM 630 O O . VAL A 1 84 ? -3.203 3.226 -2.196 1.00 96.00 84 VAL A O 1
ATOM 633 N N . TYR A 1 85 ? -2.949 4.295 -4.145 1.00 95.56 85 TYR A N 1
ATOM 634 C CA . TYR A 1 85 ? -4.306 4.858 -4.203 1.00 95.56 85 TYR A CA 1
ATOM 635 C C . TYR A 1 85 ? -5.354 3.892 -4.758 1.00 95.56 85 TYR A C 1
ATOM 637 O O . TYR A 1 85 ? -6.534 4.236 -4.765 1.00 95.56 85 TYR A O 1
ATOM 645 N N . ALA A 1 86 ? -4.926 2.724 -5.252 1.00 96.00 86 ALA A N 1
ATOM 646 C CA . ALA A 1 86 ? -5.801 1.710 -5.835 1.00 96.00 86 ALA A CA 1
ATOM 647 C C . ALA A 1 86 ? -6.806 2.288 -6.853 1.00 96.00 86 ALA A C 1
ATOM 649 O O . ALA A 1 86 ? -8.000 1.984 -6.810 1.00 96.00 86 ALA A O 1
ATOM 650 N N . ARG A 1 87 ? -6.343 3.162 -7.762 1.00 95.06 87 ARG A N 1
ATOM 651 C CA . ARG A 1 87 ? -7.209 3.711 -8.817 1.00 95.06 87 ARG A CA 1
ATOM 652 C C . ARG A 1 87 ? -7.716 2.586 -9.718 1.00 95.06 87 ARG A C 1
ATOM 654 O O . ARG A 1 87 ? -7.099 1.526 -9.834 1.00 95.06 87 ARG A O 1
ATOM 661 N N . GLU A 1 88 ? -8.828 2.835 -10.393 1.00 93.94 88 GLU A N 1
ATOM 662 C CA . GLU A 1 88 ? -9.437 1.869 -11.305 1.00 93.94 88 GLU A CA 1
ATOM 663 C C . GLU A 1 88 ? -8.421 1.305 -12.319 1.00 93.94 88 GLU A C 1
ATOM 665 O O . GLU A 1 88 ? -7.629 2.041 -12.913 1.00 93.94 88 GLU A O 1
ATOM 670 N N . GLY A 1 89 ? -8.409 -0.023 -12.474 1.00 95.94 89 GLY A N 1
ATOM 671 C CA . GLY A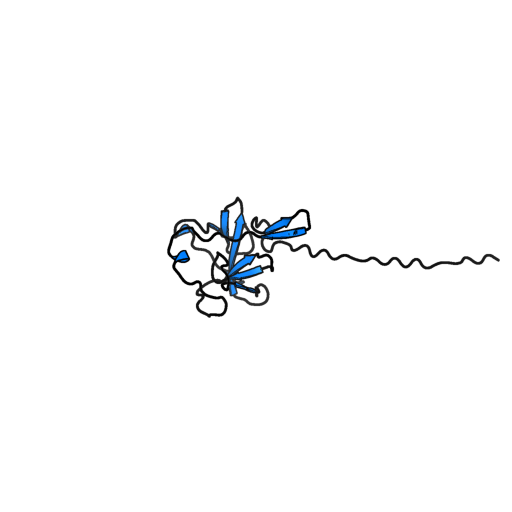 1 89 ? -7.509 -0.749 -13.380 1.00 95.94 89 GLY A CA 1
ATOM 672 C C . GLY A 1 89 ? -6.053 -0.896 -12.908 1.00 95.94 89 GLY A C 1
ATOM 673 O O . GLY A 1 89 ? -5.264 -1.580 -13.565 1.00 95.94 89 GLY A O 1
ATOM 674 N N . THR A 1 90 ? -5.673 -0.295 -11.776 1.00 97.31 90 THR A N 1
ATOM 675 C CA . THR A 1 90 ? -4.299 -0.372 -11.232 1.00 97.31 90 THR A CA 1
ATOM 676 C C . THR A 1 90 ? -4.048 -1.577 -10.340 1.00 97.31 90 THR A C 1
ATOM 678 O O . THR A 1 90 ? -2.899 -1.846 -9.993 1.00 97.31 90 THR A O 1
ATOM 681 N N . CYS A 1 91 ? -5.099 -2.321 -9.999 1.00 98.00 91 CYS A N 1
ATOM 682 C CA . CYS A 1 91 ? -5.037 -3.465 -9.103 1.00 98.00 91 CYS A CA 1
ATOM 683 C C . CYS A 1 91 ? -5.394 -4.771 -9.813 1.00 98.00 91 CYS A C 1
ATOM 685 O O . CYS A 1 91 ? -6.142 -4.784 -10.792 1.00 98.00 91 CYS A O 1
ATOM 687 N N . ARG A 1 92 ? -4.871 -5.875 -9.283 1.00 97.31 92 ARG A N 1
ATOM 688 C CA . ARG A 1 92 ? -5.209 -7.250 -9.668 1.00 97.31 92 ARG A CA 1
ATOM 689 C C . ARG A 1 92 ? -5.448 -8.110 -8.420 1.00 97.31 92 ARG A C 1
ATOM 691 O O . ARG A 1 92 ? -4.983 -7.727 -7.341 1.00 97.31 92 ARG A O 1
ATOM 698 N N . PRO A 1 93 ? -6.113 -9.275 -8.546 1.00 97.31 93 PRO A N 1
ATOM 699 C CA . PRO A 1 93 ? -6.228 -10.222 -7.441 1.00 97.31 93 PRO A CA 1
ATOM 700 C C . PRO A 1 93 ? -4.861 -10.533 -6.828 1.00 97.31 93 PRO A C 1
ATOM 702 O O . PRO A 1 93 ? -3.873 -10.698 -7.549 1.00 97.31 93 PRO A O 1
ATOM 705 N N . SER A 1 94 ? -4.793 -10.580 -5.498 1.00 97.19 94 SER A N 1
ATOM 706 C CA . SER A 1 94 ? -3.529 -10.828 -4.814 1.00 97.19 94 SER A CA 1
ATOM 707 C C . SER A 1 94 ? -3.014 -12.247 -5.060 1.00 97.19 94 SER A C 1
ATOM 709 O O . SER A 1 94 ? -3.769 -13.214 -5.010 1.00 97.19 94 SER A O 1
ATOM 711 N N . SER A 1 95 ? -1.701 -12.360 -5.260 1.00 97.19 95 SER A N 1
ATOM 712 C CA . SER A 1 95 ? -0.959 -13.626 -5.299 1.00 97.19 95 SER A CA 1
ATOM 713 C C . SER A 1 95 ? -0.153 -13.857 -4.012 1.00 97.19 95 SER A C 1
ATOM 715 O O . SER A 1 95 ? 0.817 -14.623 -3.978 1.00 97.19 95 SER A O 1
ATOM 717 N N . TYR A 1 96 ? -0.498 -13.138 -2.938 1.00 96.88 96 TYR A N 1
ATOM 718 C CA . TYR A 1 96 ? 0.166 -13.269 -1.648 1.00 96.88 96 TYR A CA 1
ATOM 719 C C . TYR A 1 96 ? -0.019 -14.682 -1.086 1.00 96.88 96 TYR A C 1
ATOM 721 O O . TYR A 1 96 ? -1.119 -15.227 -1.087 1.00 96.88 96 TYR A O 1
ATOM 729 N N . GLY A 1 97 ? 1.081 -15.289 -0.637 1.00 95.88 97 GLY A N 1
ATOM 730 C CA . GLY A 1 97 ? 1.121 -16.682 -0.185 1.00 95.88 97 GLY A CA 1
ATOM 731 C C . GLY A 1 97 ? 1.318 -17.716 -1.300 1.00 95.88 97 GLY A C 1
ATOM 732 O O . GLY A 1 97 ? 1.754 -18.825 -1.007 1.00 95.88 97 GLY A O 1
ATOM 733 N N . THR A 1 98 ? 1.080 -17.369 -2.570 1.00 97.44 98 THR A N 1
ATOM 734 C CA . THR A 1 98 ? 1.281 -18.287 -3.711 1.00 97.44 98 THR A CA 1
ATOM 735 C C . THR A 1 98 ? 2.480 -17.917 -4.574 1.00 97.44 98 THR A C 1
ATOM 737 O O . THR A 1 98 ? 3.062 -18.773 -5.237 1.00 97.44 98 THR A O 1
ATOM 740 N N . THR A 1 99 ? 2.864 -16.642 -4.597 1.00 97.12 99 THR A N 1
ATOM 741 C CA . THR A 1 99 ? 3.957 -16.146 -5.437 1.00 97.12 99 THR A CA 1
ATOM 742 C C . THR A 1 99 ? 4.843 -15.204 -4.645 1.00 97.12 99 THR A C 1
ATOM 744 O O . THR A 1 99 ? 4.345 -14.276 -4.006 1.00 97.12 99 THR A O 1
ATOM 747 N N . LYS A 1 100 ? 6.161 -15.420 -4.729 1.00 96.88 100 LYS A N 1
ATOM 748 C CA . LYS A 1 100 ? 7.150 -14.548 -4.094 1.00 96.88 100 LYS A CA 1
ATOM 749 C C . LYS A 1 100 ? 7.330 -13.266 -4.895 1.00 96.88 100 LYS A C 1
ATOM 751 O O . LYS A 1 100 ? 7.840 -13.316 -6.011 1.00 96.88 100 LYS A O 1
ATOM 756 N N . LEU A 1 101 ? 6.929 -12.130 -4.331 1.00 96.88 101 LEU A N 1
ATOM 757 C CA . LEU A 1 101 ? 7.041 -10.809 -4.959 1.00 96.88 101 LEU A CA 1
ATOM 758 C C . LEU A 1 101 ? 7.507 -9.775 -3.937 1.00 96.88 101 LEU A C 1
ATOM 760 O O . LEU A 1 101 ? 7.247 -9.912 -2.743 1.00 96.88 101 LEU A O 1
ATOM 764 N N . SER A 1 102 ? 8.160 -8.715 -4.417 1.00 98.00 102 SER A N 1
ATOM 765 C CA . SER A 1 102 ? 8.388 -7.528 -3.592 1.00 98.00 102 SER A CA 1
ATOM 766 C C . SER A 1 102 ? 7.063 -6.806 -3.352 1.00 98.00 102 SER A C 1
ATOM 768 O O . SER A 1 102 ? 6.324 -6.530 -4.303 1.00 98.00 102 SER A O 1
ATOM 770 N N . ARG A 1 103 ? 6.748 -6.535 -2.087 1.00 98.50 103 ARG A N 1
ATOM 771 C CA . ARG A 1 103 ? 5.457 -6.019 -1.630 1.00 98.50 103 ARG A CA 1
ATOM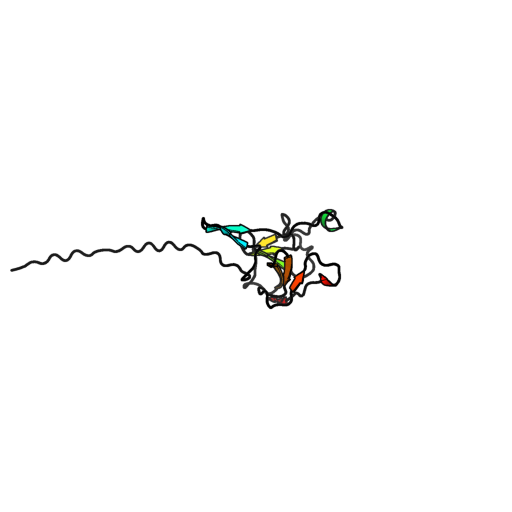 772 C C . ARG A 1 103 ? 5.638 -4.945 -0.562 1.00 98.50 103 ARG A C 1
ATOM 774 O O . ARG A 1 103 ? 6.637 -4.926 0.159 1.00 98.50 103 ARG A O 1
ATOM 781 N N . ILE A 1 104 ? 4.660 -4.049 -0.494 1.00 98.38 104 ILE A N 1
ATOM 782 C CA . ILE A 1 104 ? 4.487 -3.032 0.548 1.00 98.38 104 ILE A CA 1
ATOM 783 C C . ILE A 1 104 ? 3.014 -2.966 0.932 1.00 98.38 104 ILE A C 1
ATOM 785 O O . ILE A 1 104 ? 2.147 -3.049 0.070 1.00 98.38 104 ILE A O 1
ATOM 789 N N . TRP A 1 105 ? 2.719 -2.826 2.216 1.00 98.50 105 TRP A N 1
ATOM 790 C CA . TRP A 1 105 ? 1.368 -2.918 2.762 1.00 98.50 105 TRP A CA 1
ATOM 791 C C . TRP A 1 105 ? 0.770 -1.545 2.986 1.00 98.50 105 TRP A C 1
ATOM 793 O O . TRP A 1 105 ? 1.337 -0.736 3.714 1.00 98.50 105 TRP A O 1
ATOM 803 N N . VAL A 1 106 ? -0.379 -1.287 2.368 1.00 98.50 106 VAL A N 1
ATOM 804 C CA . VAL A 1 106 ? -1.094 -0.019 2.488 1.00 98.50 106 VAL A CA 1
ATOM 805 C C . VAL A 1 106 ? -2.195 -0.175 3.519 1.00 98.50 106 VAL A C 1
ATOM 807 O O . VAL A 1 106 ? -3.110 -0.981 3.355 1.00 98.50 106 VAL A O 1
ATOM 810 N N . LEU A 1 107 ? -2.109 0.608 4.587 1.00 97.88 107 LEU A N 1
ATOM 811 C CA . LEU A 1 107 ? -3.058 0.540 5.692 1.00 97.88 107 LEU A CA 1
ATOM 812 C C . LEU A 1 107 ? -3.317 1.914 6.292 1.00 97.88 107 LEU A C 1
ATOM 814 O O . LEU A 1 107 ? -2.577 2.870 6.046 1.00 97.88 107 LEU A O 1
ATOM 818 N N . LYS A 1 108 ? -4.362 1.999 7.113 1.00 98.44 108 LYS A N 1
ATOM 819 C CA . LYS A 1 108 ? -4.687 3.192 7.893 1.00 98.44 108 LYS A CA 1
ATOM 820 C C . LYS A 1 108 ? -4.618 2.878 9.383 1.00 98.44 108 LYS A C 1
ATOM 822 O O . LYS A 1 108 ? -5.135 1.856 9.818 1.00 98.44 108 LYS A O 1
ATOM 827 N N . THR A 1 109 ? -3.989 3.751 10.162 1.00 97.38 109 THR A N 1
ATOM 828 C CA . THR A 1 109 ? -3.955 3.663 11.631 1.00 97.38 109 THR A CA 1
ATOM 829 C C . THR A 1 109 ? -3.834 5.055 12.236 1.00 97.38 109 THR A C 1
ATOM 831 O O . THR A 1 109 ? -3.115 5.904 11.700 1.00 97.38 109 THR A O 1
ATOM 834 N N . GLY A 1 110 ? -4.539 5.322 13.335 1.00 95.88 110 GLY A N 1
ATOM 835 C CA . GLY A 1 110 ? -4.596 6.654 13.937 1.00 95.88 110 GLY A CA 1
ATOM 836 C C . GLY A 1 110 ? -5.033 7.730 12.938 1.00 95.88 110 GLY A C 1
ATOM 837 O O . GLY A 1 110 ? -4.507 8.842 12.957 1.00 95.88 110 GLY A O 1
ATOM 838 N N . GLY A 1 111 ? -5.909 7.382 11.987 1.00 96.75 111 GLY A N 1
ATOM 839 C CA . GLY A 1 111 ? -6.325 8.279 10.907 1.00 96.75 111 GLY A CA 1
ATOM 840 C C . GLY A 1 111 ? -5.267 8.563 9.828 1.00 96.75 111 GLY A C 1
ATOM 841 O O . GLY A 1 111 ? -5.558 9.302 8.888 1.00 96.75 111 GLY A O 1
ATOM 842 N N . GLN A 1 112 ? -4.064 7.985 9.914 1.00 97.38 112 GLN A N 1
ATOM 843 C CA . GLN A 1 112 ? -2.976 8.207 8.960 1.00 97.38 112 GLN A CA 1
ATOM 844 C C . GLN A 1 112 ? -2.810 7.026 8.009 1.00 97.38 112 GLN A C 1
ATOM 846 O O . GLN A 1 112 ? -2.858 5.872 8.425 1.00 97.38 112 GLN A O 1
ATOM 851 N N . TRP A 1 113 ? -2.547 7.327 6.739 1.00 98.31 113 TRP A N 1
ATOM 852 C CA . TRP A 1 113 ? -2.213 6.327 5.731 1.00 98.31 113 TRP A CA 1
ATOM 853 C C . TRP A 1 113 ? -0.729 5.987 5.780 1.00 98.31 113 TRP A C 1
ATOM 855 O O . TRP A 1 113 ? 0.116 6.886 5.705 1.00 98.31 113 TRP A O 1
ATOM 865 N N . LEU A 1 114 ? -0.424 4.698 5.891 1.00 98.44 114 LEU A N 1
ATOM 866 C CA . LEU A 1 114 ? 0.926 4.166 6.002 1.00 98.44 114 LEU A CA 1
ATOM 867 C C . LEU A 1 114 ? 1.243 3.188 4.867 1.00 98.44 114 LEU A C 1
ATOM 869 O O . LEU A 1 114 ? 0.360 2.491 4.370 1.00 98.44 114 LEU A O 1
ATOM 873 N N . GLN A 1 115 ? 2.526 3.123 4.515 1.00 98.38 115 GLN A N 1
ATOM 874 C CA . GLN A 1 115 ? 3.119 2.026 3.755 1.00 98.38 115 GLN A CA 1
ATOM 875 C C . GLN A 1 115 ? 4.056 1.260 4.683 1.00 98.38 115 GLN A C 1
ATOM 877 O O . GLN A 1 115 ? 5.049 1.820 5.151 1.00 98.38 115 GLN A O 1
ATOM 882 N N . CYS A 1 116 ? 3.726 0.006 4.959 1.00 98.25 116 CYS A N 1
ATOM 883 C CA . CYS A 1 116 ? 4.437 -0.864 5.884 1.00 98.25 116 CYS A CA 1
ATOM 884 C C . CYS A 1 116 ? 5.175 -1.980 5.146 1.00 98.25 116 CYS A C 1
ATOM 886 O O . CYS A 1 116 ? 4.749 -2.441 4.087 1.00 98.25 116 CYS A O 1
ATOM 888 N N . GLN A 1 117 ? 6.293 -2.424 5.710 1.00 98.19 117 GLN A N 1
ATOM 889 C CA . GLN A 1 117 ? 7.129 -3.455 5.099 1.00 98.19 117 GLN A CA 1
ATOM 890 C C . GLN A 1 117 ? 6.470 -4.838 5.086 1.00 98.19 117 GLN A C 1
ATOM 892 O O . GLN A 1 117 ? 6.664 -5.606 4.149 1.00 98.19 117 GLN A O 1
ATOM 897 N N . LEU A 1 118 ? 5.704 -5.160 6.126 1.00 97.75 118 LEU A N 1
ATOM 898 C CA . LEU A 1 118 ? 5.038 -6.448 6.328 1.00 97.75 118 LEU A CA 1
ATOM 899 C C . LEU A 1 118 ? 3.554 -6.207 6.675 1.00 97.75 118 LEU A C 1
ATOM 901 O O . LEU A 1 118 ? 3.199 -5.062 6.972 1.00 97.75 118 LEU A O 1
ATOM 905 N N . PRO A 1 119 ? 2.685 -7.243 6.671 1.00 96.38 119 PRO A N 1
ATOM 906 C CA . PRO A 1 119 ? 1.282 -7.126 7.091 1.00 96.38 119 PRO A CA 1
ATOM 907 C C . PRO A 1 119 ? 1.132 -6.966 8.613 1.00 96.38 119 PRO A C 1
ATOM 909 O O . PRO A 1 119 ? 0.376 -7.683 9.262 1.00 96.38 119 PRO A O 1
ATOM 912 N N . ASP A 1 120 ? 1.894 -6.051 9.202 1.00 94.81 120 ASP A N 1
ATOM 913 C CA . ASP A 1 120 ? 1.986 -5.858 10.640 1.00 94.81 120 ASP A CA 1
ATOM 914 C C . ASP A 1 120 ? 2.348 -4.407 10.981 1.00 94.81 120 ASP A C 1
ATOM 916 O O . ASP A 1 120 ? 3.241 -3.810 10.368 1.00 94.81 120 ASP A O 1
ATOM 920 N N . LEU A 1 121 ? 1.670 -3.853 11.990 1.00 93.88 121 LEU A N 1
ATOM 921 C CA . LEU A 1 121 ? 1.875 -2.479 12.462 1.00 93.88 121 LEU A CA 1
ATOM 922 C C . LEU A 1 121 ? 3.198 -2.288 13.221 1.00 93.88 121 LEU A C 1
ATOM 924 O O . LEU A 1 121 ? 3.664 -1.158 13.338 1.00 93.88 121 LEU A O 1
ATOM 928 N N . GLY A 1 122 ? 3.805 -3.363 13.730 1.00 94.75 122 GLY A N 1
ATOM 929 C CA . GLY A 1 122 ? 5.136 -3.345 14.340 1.00 94.75 122 GLY A CA 1
ATOM 930 C C . GLY A 1 122 ? 6.279 -3.367 13.320 1.00 94.75 122 GLY A C 1
ATOM 931 O O . GLY A 1 122 ? 7.442 -3.209 13.696 1.00 94.75 122 GLY A O 1
ATOM 932 N N . SER A 1 123 ? 5.975 -3.546 12.031 1.00 95.62 123 SER A N 1
ATOM 933 C CA . SER A 1 123 ? 6.967 -3.477 10.959 1.00 95.62 123 SER A CA 1
ATOM 934 C C . SER A 1 123 ? 7.379 -2.034 10.636 1.00 95.62 123 SER A C 1
ATOM 936 O O . SER A 1 123 ? 6.827 -1.059 11.147 1.00 95.62 123 SER A O 1
ATOM 938 N N . LYS A 1 124 ? 8.384 -1.869 9.767 1.00 97.50 124 LYS A N 1
ATOM 939 C CA . LYS A 1 124 ? 8.803 -0.536 9.317 1.00 97.50 124 LYS A CA 1
ATOM 940 C C . LYS A 1 124 ? 7.697 0.096 8.476 1.00 97.50 124 LYS A C 1
ATOM 942 O O . LYS A 1 124 ? 7.447 -0.358 7.362 1.00 97.50 124 LYS A O 1
ATOM 947 N N . CYS A 1 125 ? 7.096 1.163 8.991 1.00 97.50 125 CYS A N 1
ATOM 948 C CA . CYS A 1 125 ? 6.034 1.906 8.326 1.00 97.50 125 CYS A CA 1
ATOM 949 C C . CYS A 1 125 ? 6.426 3.366 8.090 1.00 97.50 125 CYS A C 1
ATOM 951 O O . CYS A 1 125 ? 7.026 4.009 8.951 1.00 97.50 125 CYS A O 1
ATOM 953 N N . VAL A 1 126 ? 6.027 3.910 6.942 1.00 97.81 126 VAL A N 1
ATOM 954 C CA . VAL A 1 126 ? 6.169 5.335 6.605 1.00 97.81 126 VAL A CA 1
ATOM 955 C C . VAL A 1 126 ? 4.815 5.943 6.278 1.00 97.81 126 VAL A C 1
ATOM 957 O O . VAL A 1 126 ? 3.931 5.257 5.773 1.00 97.81 126 VAL A O 1
ATOM 960 N N . LYS A 1 127 ? 4.636 7.240 6.542 1.00 97.56 127 LYS A N 1
ATOM 961 C CA . LYS A 1 127 ? 3.388 7.942 6.212 1.00 97.56 127 LYS A CA 1
ATOM 962 C C . LYS A 1 127 ? 3.342 8.228 4.710 1.00 97.56 127 LYS A C 1
ATOM 964 O O . LYS A 1 127 ? 4.257 8.857 4.184 1.00 97.56 127 LYS A O 1
ATOM 969 N N . VAL A 1 128 ? 2.255 7.831 4.044 1.00 96.25 128 VAL A N 1
ATOM 970 C CA . VAL A 1 128 ? 2.037 8.027 2.594 1.00 96.25 128 VAL A CA 1
ATOM 971 C C . VAL A 1 128 ? 2.181 9.501 2.208 1.00 96.25 128 VAL A C 1
ATOM 973 O O . VAL A 1 128 ? 2.834 9.836 1.224 1.00 96.25 128 VAL A O 1
ATOM 976 N N . PHE A 1 129 ? 1.607 10.387 3.023 1.00 94.38 129 PHE A N 1
ATOM 977 C CA . PHE A 1 129 ? 1.555 11.828 2.768 1.00 94.38 129 PHE A CA 1
ATOM 978 C C . PHE A 1 129 ? 2.661 12.623 3.479 1.00 94.38 129 PHE A C 1
ATOM 980 O O . PHE A 1 129 ? 2.520 13.830 3.667 1.00 94.38 129 PHE A O 1
ATOM 987 N N . ALA A 1 130 ? 3.750 11.973 3.907 1.00 94.75 130 ALA A N 1
ATOM 988 C CA . ALA A 1 130 ? 4.930 12.705 4.366 1.00 94.75 130 ALA A CA 1
ATOM 989 C C . ALA A 1 130 ? 5.668 13.345 3.174 1.00 94.75 130 ALA A C 1
ATOM 991 O O . ALA A 1 130 ? 5.586 12.832 2.054 1.00 94.75 130 ALA A O 1
ATOM 992 N N . PRO A 1 131 ? 6.431 14.427 3.387 1.00 91.62 131 PRO A N 1
ATOM 993 C CA . PRO A 1 131 ? 7.346 14.916 2.366 1.00 91.62 131 PRO A CA 1
ATOM 994 C C . PRO A 1 131 ? 8.466 13.888 2.096 1.00 91.62 131 PRO A C 1
ATOM 996 O O . PRO A 1 131 ? 8.933 13.225 3.031 1.00 91.62 131 PRO A O 1
ATOM 999 N N . PRO A 1 132 ? 8.942 13.759 0.844 1.00 88.25 132 PRO A N 1
ATOM 1000 C CA . PRO A 1 132 ? 10.166 13.023 0.551 1.00 88.25 132 PRO A CA 1
ATOM 1001 C C . PRO A 1 132 ? 11.378 13.609 1.295 1.00 88.25 132 PRO A C 1
ATOM 1003 O O . PRO A 1 132 ? 11.453 14.828 1.462 1.00 88.25 132 PRO A O 1
ATOM 1006 N N . PRO A 1 133 ? 12.342 12.772 1.724 1.00 91.81 133 PRO A N 1
ATOM 1007 C CA . PRO A 1 133 ? 12.417 11.323 1.502 1.00 91.81 133 PRO A CA 1
ATOM 1008 C C . PRO A 1 133 ? 11.672 10.483 2.557 1.00 91.81 133 PRO A C 1
ATOM 1010 O O . PRO A 1 133 ? 11.702 9.259 2.499 1.00 91.81 133 PRO A O 1
ATOM 1013 N N . THR A 1 134 ? 11.005 11.099 3.535 1.00 92.62 134 THR A N 1
ATOM 1014 C CA . THR A 1 134 ? 10.407 10.392 4.684 1.00 92.62 134 THR A CA 1
ATOM 1015 C C . THR A 1 134 ? 9.219 9.495 4.309 1.00 92.62 134 THR A C 1
ATOM 1017 O O . THR A 1 134 ? 8.842 8.627 5.090 1.00 92.62 134 THR A O 1
ATOM 1020 N N . ASN A 1 135 ? 8.637 9.665 3.119 1.00 91.44 135 ASN A N 1
ATOM 1021 C CA . ASN A 1 135 ? 7.586 8.796 2.582 1.00 91.44 135 ASN A CA 1
ATOM 1022 C C . ASN A 1 135 ? 8.108 7.608 1.751 1.00 91.44 135 ASN A C 1
ATOM 1024 O O . ASN A 1 135 ? 7.295 6.861 1.201 1.00 91.44 135 ASN A O 1
ATOM 1028 N N . LEU A 1 136 ? 9.430 7.421 1.637 1.00 93.75 136 LEU A N 1
ATOM 1029 C CA . LEU A 1 136 ? 10.013 6.298 0.902 1.00 93.75 136 LEU A CA 1
ATOM 1030 C C . LEU A 1 136 ? 9.756 4.978 1.651 1.00 93.75 136 LEU A C 1
ATOM 1032 O O . LEU A 1 136 ? 10.219 4.825 2.783 1.00 93.75 136 LEU A O 1
ATOM 1036 N N . PRO A 1 137 ? 9.023 4.019 1.056 1.00 94.44 137 PRO A N 1
ATOM 1037 C CA . PRO A 1 137 ? 8.650 2.795 1.746 1.00 94.44 137 PRO A CA 1
ATOM 1038 C C . PRO A 1 137 ? 9.786 1.773 1.785 1.00 94.44 137 PRO A C 1
ATOM 1040 O O . PRO A 1 137 ? 10.665 1.734 0.923 1.00 94.44 137 PRO A O 1
ATOM 1043 N N . TYR A 1 138 ? 9.702 0.871 2.759 1.00 95.75 138 TYR A N 1
ATOM 1044 C CA . TYR A 1 138 ? 10.561 -0.303 2.860 1.00 95.75 138 TYR A CA 1
ATOM 1045 C C . TYR A 1 138 ? 9.806 -1.503 2.301 1.00 95.75 138 TYR A C 1
ATOM 1047 O O . TYR A 1 138 ? 8.848 -1.948 2.918 1.00 95.75 138 TYR A O 1
ATOM 1055 N N . SER A 1 139 ? 10.212 -2.025 1.145 1.00 95.94 139 SER A N 1
ATOM 1056 C CA . SER A 1 139 ? 9.617 -3.256 0.609 1.00 95.94 139 SER A CA 1
ATOM 1057 C C . SER A 1 139 ? 10.235 -4.511 1.218 1.00 95.94 139 SER A C 1
ATOM 1059 O O . SER A 1 139 ? 11.341 -4.483 1.770 1.00 95.94 139 SER A O 1
ATOM 1061 N N . ALA A 1 140 ? 9.507 -5.619 1.128 1.00 97.19 140 ALA A N 1
ATOM 1062 C CA . ALA A 1 140 ? 10.016 -6.949 1.427 1.00 97.19 140 ALA A CA 1
ATOM 1063 C C . ALA A 1 140 ? 9.576 -7.933 0.342 1.00 97.19 140 ALA A C 1
ATOM 1065 O O . ALA A 1 140 ? 8.482 -7.812 -0.206 1.00 97.19 140 ALA A O 1
ATOM 1066 N N . VAL A 1 141 ? 10.426 -8.918 0.045 1.00 97.38 141 VAL A N 1
ATOM 1067 C CA . VAL A 1 141 ? 10.016 -10.078 -0.754 1.00 97.38 141 VAL A CA 1
ATOM 1068 C C . VAL A 1 141 ? 9.264 -11.026 0.166 1.00 97.38 141 VAL A C 1
ATOM 1070 O O . VAL A 1 141 ? 9.805 -11.460 1.183 1.00 97.38 141 VAL A O 1
ATOM 1073 N N . GLN A 1 142 ? 8.019 -11.316 -0.188 1.00 95.06 142 GLN A N 1
ATOM 1074 C CA . GLN A 1 142 ? 7.091 -12.128 0.600 1.00 95.06 142 GLN A CA 1
ATOM 1075 C C . GLN A 1 142 ? 6.411 -13.145 -0.297 1.00 95.06 142 GLN A C 1
ATOM 1077 O O . GLN A 1 142 ? 6.316 -12.839 -1.506 1.00 95.06 142 GLN A O 1
#

Foldseek 3Di:
DDDDDDDDDDDDDPPPPPPQQDDLAPQFPQWDADPVRQTHGDADDDDPDDDSVVDDADACPNPPQDAAFEFGQDSVGTWTASDRRPPPRRIDRDCPPPDWTWYWYWGDHPNFTWTFQDSYPPGDIATCPD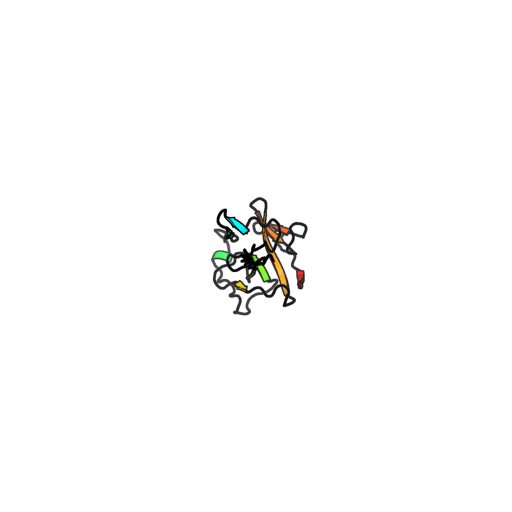DPPRNPYDIDGD